Protein AF-A0A3C7W1Q7-F1 (afdb_monomer_lite)

pLDDT: mean 94.45, std 5.24, range [58.66, 97.75]

Sequence (62 aa):
ELLGLGPRDSALLILFGALPPAVMNFLFAERYGQEPERVAAIVLVGNLAALLVLPVALGWVL

Radius of gyration: 14.73 Å; chains: 1; bounding box: 31×26×35 Å

Structure (mmCIF, N/CA/C/O backbone):
data_AF-A0A3C7W1Q7-F1
#
_entry.id   AF-A0A3C7W1Q7-F1
#
loop_
_atom_site.group_PDB
_atom_site.id
_atom_site.type_symbol
_atom_site.label_atom_id
_atom_site.label_alt_id
_atom_site.label_comp_id
_atom_site.label_asym_id
_atom_site.label_entity_id
_atom_site.label_seq_id
_atom_site.pdbx_PDB_ins_code
_atom_site.Cartn_x
_atom_site.Cartn_y
_atom_site.Cartn_z
_atom_site.occupancy
_atom_site.B_iso_or_equiv
_atom_site.auth_seq_id
_atom_site.auth_comp_id
_atom_site.auth_asym_id
_atom_site.auth_atom_id
_atom_site.pdbx_PDB_model_num
ATOM 1 N N . GLU A 1 1 ? 10.741 12.063 -17.689 1.00 58.66 1 GLU A N 1
ATOM 2 C CA . GLU A 1 1 ? 11.781 12.831 -16.966 1.00 58.66 1 GLU A CA 1
ATOM 3 C C . GLU A 1 1 ? 11.259 13.786 -15.878 1.00 58.66 1 GLU A C 1
ATOM 5 O O . GLU A 1 1 ? 12.031 14.592 -15.389 1.00 58.66 1 GLU A O 1
ATOM 10 N N . LEU A 1 2 ? 10.004 13.684 -15.409 1.00 80.56 2 LEU A N 1
ATOM 11 C CA . LEU A 1 2 ? 9.456 14.613 -14.394 1.00 80.56 2 LEU A CA 1
ATOM 12 C C . LEU A 1 2 ? 10.257 14.682 -13.077 1.00 80.56 2 LEU A C 1
ATOM 14 O O . LEU A 1 2 ? 10.238 15.711 -12.415 1.00 80.56 2 LEU A O 1
ATOM 18 N N . LEU A 1 3 ? 10.946 13.596 -12.708 1.00 90.00 3 LEU A N 1
ATOM 19 C CA . LEU A 1 3 ? 11.723 13.485 -11.467 1.00 90.00 3 LEU A CA 1
ATOM 20 C C . LEU A 1 3 ? 13.237 13.312 -11.697 1.00 90.00 3 LEU A C 1
ATOM 22 O O . LEU A 1 3 ? 13.975 13.181 -10.729 1.00 90.00 3 LEU A O 1
ATOM 26 N N . GLY A 1 4 ? 13.704 13.270 -12.954 1.00 92.31 4 GLY A N 1
ATOM 27 C CA . GLY A 1 4 ? 15.132 13.095 -13.276 1.00 92.31 4 GLY A CA 1
ATOM 28 C C . GLY A 1 4 ? 15.793 11.822 -12.718 1.00 92.31 4 GLY A C 1
ATOM 29 O O . GLY A 1 4 ? 16.994 11.820 -12.467 1.00 92.31 4 GLY A O 1
ATOM 30 N N . LEU A 1 5 ? 15.024 10.756 -12.473 1.00 93.50 5 LEU A N 1
ATOM 31 C CA . LEU A 1 5 ? 15.528 9.532 -11.846 1.00 93.50 5 LEU A CA 1
ATOM 32 C C . LEU A 1 5 ? 16.313 8.660 -12.830 1.00 93.50 5 LEU A C 1
ATOM 34 O O . LEU A 1 5 ? 15.910 8.481 -13.981 1.00 93.50 5 LEU A O 1
ATOM 38 N N . GLY A 1 6 ? 17.393 8.044 -12.343 1.00 94.06 6 GLY A N 1
ATOM 39 C CA . GLY A 1 6 ? 18.107 7.011 -13.088 1.00 94.06 6 GLY A CA 1
ATOM 40 C C . GLY A 1 6 ? 17.246 5.755 -13.313 1.00 94.06 6 GLY A C 1
ATOM 41 O O . GLY A 1 6 ? 16.213 5.580 -12.654 1.00 94.06 6 GLY A O 1
ATOM 42 N N . PRO A 1 7 ? 17.663 4.835 -14.206 1.00 90.94 7 PRO A N 1
ATOM 43 C CA . PRO A 1 7 ? 16.877 3.643 -14.541 1.00 90.94 7 PRO A CA 1
ATOM 44 C C . PRO A 1 7 ? 16.562 2.767 -13.321 1.00 90.94 7 PRO A C 1
ATOM 46 O O . PRO A 1 7 ? 15.429 2.334 -13.132 1.00 90.94 7 PRO A O 1
ATOM 49 N N . ARG A 1 8 ? 17.553 2.569 -12.442 1.00 93.50 8 ARG A N 1
ATOM 50 C CA . ARG A 1 8 ? 17.410 1.765 -11.221 1.00 93.50 8 ARG A CA 1
ATOM 51 C C . ARG A 1 8 ? 16.494 2.416 -10.185 1.00 93.50 8 ARG A C 1
ATOM 53 O O . ARG A 1 8 ? 15.712 1.724 -9.545 1.00 93.50 8 ARG A O 1
ATOM 60 N N . ASP A 1 9 ? 16.567 3.728 -10.020 1.00 95.44 9 ASP A N 1
ATOM 61 C CA . ASP A 1 9 ? 15.740 4.419 -9.028 1.00 95.44 9 ASP A CA 1
ATOM 62 C C . ASP A 1 9 ? 14.287 4.517 -9.502 1.00 95.44 9 ASP A C 1
ATOM 64 O O . ASP A 1 9 ? 13.362 4.357 -8.710 1.00 95.44 9 ASP A O 1
ATOM 68 N N . SER A 1 10 ? 14.080 4.672 -10.814 1.00 94.31 10 SER A N 1
ATOM 69 C CA . SER A 1 10 ? 12.756 4.585 -11.441 1.00 94.31 10 SER A CA 1
ATOM 70 C C . SER A 1 10 ? 12.140 3.195 -11.259 1.00 94.31 10 SER A C 1
ATOM 72 O O . SER A 1 10 ? 10.974 3.075 -10.887 1.00 94.31 10 SER A O 1
ATOM 74 N N . ALA A 1 11 ? 12.943 2.147 -11.461 1.00 94.56 11 ALA A N 1
ATOM 75 C CA . ALA A 1 11 ? 12.571 0.760 -11.210 1.00 94.56 11 ALA A CA 1
ATOM 76 C C . ALA A 1 11 ? 12.126 0.532 -9.756 1.00 94.56 11 ALA A C 1
ATOM 78 O O . ALA A 1 11 ? 11.065 -0.042 -9.503 1.00 94.56 11 ALA A O 1
ATOM 79 N N . LEU A 1 12 ? 12.910 1.027 -8.795 1.00 95.38 12 LEU A N 1
ATOM 80 C CA . LEU A 1 12 ? 12.580 0.938 -7.374 1.00 95.38 12 LEU A CA 1
ATOM 81 C C . LEU A 1 12 ? 11.307 1.716 -7.038 1.00 95.38 12 LEU A C 1
ATOM 83 O O . LEU A 1 12 ? 10.470 1.198 -6.307 1.00 95.38 12 LEU A O 1
ATOM 87 N N . LEU A 1 13 ? 11.124 2.915 -7.591 1.00 95.44 13 LEU A N 1
ATOM 88 C CA . LEU A 1 13 ? 9.917 3.709 -7.368 1.00 95.44 13 LEU A CA 1
ATOM 89 C C . LEU A 1 13 ? 8.658 2.962 -7.824 1.00 95.44 13 LEU A C 1
ATOM 91 O O . LEU A 1 13 ? 7.671 2.930 -7.091 1.00 95.44 13 LEU A O 1
ATOM 95 N N . ILE A 1 14 ? 8.709 2.320 -8.993 1.00 95.00 14 ILE A N 1
ATOM 96 C CA . ILE A 1 14 ? 7.599 1.500 -9.493 1.00 95.00 14 ILE A CA 1
ATOM 97 C C . ILE A 1 14 ? 7.360 0.304 -8.565 1.00 95.00 14 ILE A C 1
ATOM 99 O O . ILE A 1 14 ? 6.224 0.070 -8.157 1.00 95.00 14 ILE A O 1
ATOM 103 N N . LEU A 1 15 ? 8.413 -0.427 -8.188 1.00 95.06 15 LEU A N 1
ATOM 104 C CA . LEU A 1 15 ? 8.282 -1.616 -7.343 1.00 95.06 15 LEU A CA 1
ATOM 105 C C . LEU A 1 15 ? 7.741 -1.295 -5.949 1.00 95.06 15 LEU A C 1
ATOM 107 O O . LEU A 1 15 ? 6.813 -1.958 -5.498 1.00 95.06 15 LEU A O 1
ATOM 111 N N . PHE A 1 16 ? 8.273 -0.271 -5.281 1.00 95.12 16 PHE A N 1
ATOM 112 C CA . PHE A 1 16 ? 7.792 0.148 -3.963 1.00 95.12 16 PHE A CA 1
ATOM 113 C C . PHE A 1 16 ? 6.378 0.730 -4.022 1.00 95.12 16 PHE A C 1
ATOM 115 O O . PHE A 1 16 ? 5.597 0.500 -3.103 1.00 95.12 16 PHE A O 1
ATOM 122 N N .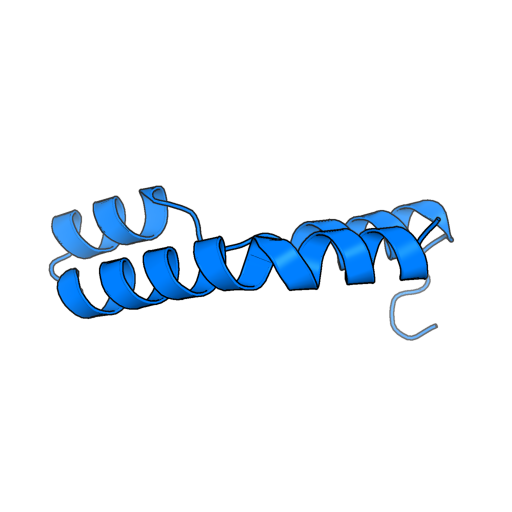 GLY A 1 17 ? 6.025 1.434 -5.101 1.00 94.69 17 GLY A N 1
ATOM 123 C CA . GLY A 1 17 ? 4.662 1.925 -5.318 1.00 94.69 17 GLY A CA 1
ATOM 124 C C . GLY A 1 17 ? 3.646 0.812 -5.590 1.00 94.69 17 GLY A C 1
ATOM 125 O O . GLY A 1 17 ? 2.469 0.971 -5.278 1.00 94.69 17 GLY A O 1
ATOM 126 N N . ALA A 1 18 ? 4.093 -0.320 -6.138 1.00 96.19 18 ALA A N 1
ATOM 127 C CA . ALA A 1 18 ? 3.264 -1.493 -6.403 1.00 96.19 18 ALA A CA 1
ATOM 128 C C . ALA A 1 18 ? 3.061 -2.400 -5.173 1.00 96.19 18 ALA A C 1
ATOM 130 O O . ALA A 1 18 ? 2.272 -3.346 -5.239 1.00 96.19 18 ALA A O 1
ATOM 131 N N . LEU A 1 19 ? 3.768 -2.151 -4.063 1.00 95.56 19 LEU A N 1
ATOM 132 C CA . LEU A 1 19 ? 3.624 -2.949 -2.8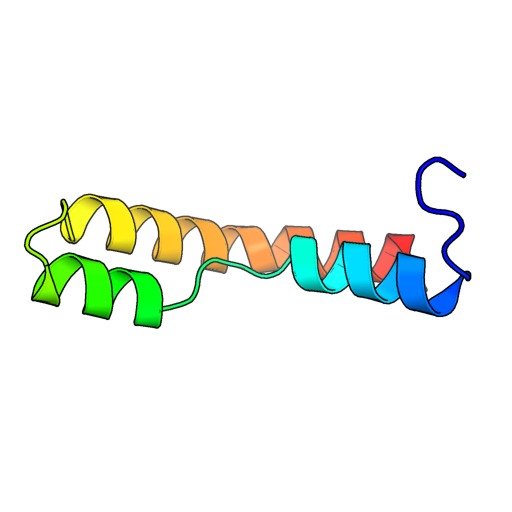48 1.00 95.56 19 LEU A CA 1
ATOM 133 C C . LEU A 1 19 ? 2.234 -2.760 -2.222 1.00 95.56 19 LEU A C 1
ATOM 135 O O . LEU A 1 19 ? 1.706 -1.645 -2.187 1.00 95.56 19 LEU A O 1
ATOM 139 N N . PRO A 1 20 ? 1.636 -3.835 -1.682 1.00 95.06 20 PRO A N 1
ATOM 140 C CA . PRO A 1 20 ? 0.342 -3.744 -1.034 1.00 95.06 20 PRO A CA 1
ATOM 141 C C . PRO A 1 20 ? 0.414 -2.953 0.287 1.00 95.06 20 PRO A C 1
ATOM 143 O O . PRO A 1 20 ? 1.482 -2.827 0.895 1.00 95.06 20 PRO A O 1
ATOM 146 N N . PRO A 1 21 ? -0.734 -2.463 0.789 1.00 92.94 21 PRO A N 1
ATOM 147 C CA . PRO A 1 21 ? -0.821 -1.803 2.087 1.00 92.94 21 PRO A CA 1
ATOM 148 C C . PRO A 1 21 ? -0.389 -2.744 3.220 1.00 92.94 21 PRO A C 1
ATOM 150 O O . PRO A 1 21 ? -0.806 -3.901 3.277 1.00 92.94 21 PRO A O 1
ATOM 153 N N . ALA A 1 22 ? 0.420 -2.244 4.153 1.00 94.25 22 ALA A N 1
ATOM 154 C CA . ALA A 1 22 ? 0.931 -3.047 5.260 1.00 94.25 22 ALA A CA 1
ATOM 155 C C . ALA A 1 22 ? -0.124 -3.269 6.358 1.00 94.25 22 ALA A C 1
ATOM 157 O O . ALA A 1 22 ? -0.918 -2.379 6.663 1.00 94.25 22 ALA A O 1
ATOM 158 N N . VAL A 1 23 ? -0.044 -4.412 7.051 1.00 93.19 23 VAL A N 1
ATOM 159 C CA . VAL A 1 23 ? -0.867 -4.722 8.242 1.00 93.19 23 VAL A CA 1
ATOM 160 C C . VAL A 1 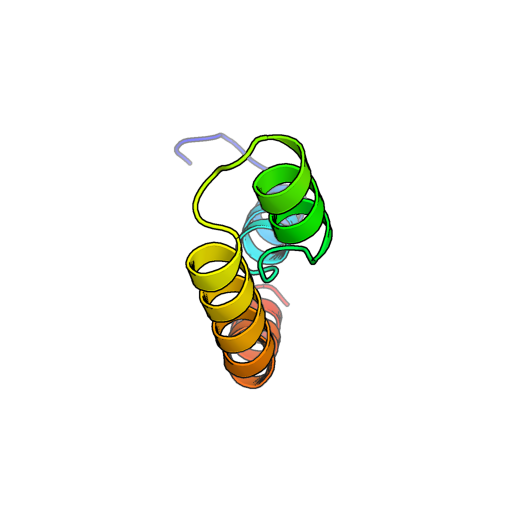23 ? -0.694 -3.667 9.346 1.00 93.19 23 VAL A C 1
ATOM 162 O O . VAL A 1 23 ? -1.621 -3.392 10.100 1.00 93.19 23 VAL A O 1
ATOM 165 N N . MET A 1 24 ? 0.462 -2.998 9.397 1.00 95.25 24 MET A N 1
ATOM 166 C CA . MET A 1 24 ? 0.693 -1.882 10.319 1.00 95.25 24 MET A CA 1
ATOM 167 C C . MET A 1 24 ? -0.308 -0.735 10.136 1.00 95.25 24 MET A C 1
ATOM 169 O O . MET A 1 24 ? -0.679 -0.109 11.124 1.00 95.25 24 MET A O 1
ATOM 173 N N . ASN A 1 25 ? -0.799 -0.489 8.915 1.00 94.12 25 ASN A N 1
ATOM 174 C CA . ASN A 1 25 ? -1.811 0.542 8.671 1.00 94.12 25 ASN A CA 1
ATOM 175 C C . ASN A 1 25 ? -3.120 0.213 9.400 1.00 94.12 25 ASN A C 1
ATOM 177 O O . ASN A 1 25 ? -3.737 1.107 9.969 1.00 94.12 25 ASN A O 1
ATOM 181 N N . PHE A 1 26 ? -3.505 -1.068 9.438 1.00 94.81 26 PHE A N 1
ATOM 182 C CA . PHE A 1 26 ? -4.642 -1.539 10.230 1.00 94.81 26 PHE A CA 1
ATOM 183 C C . PHE A 1 26 ? -4.392 -1.361 11.733 1.00 94.81 26 PHE A C 1
ATOM 185 O O . PHE A 1 26 ? -5.247 -0.828 12.430 1.00 94.81 26 PHE A O 1
ATOM 192 N N . LEU A 1 27 ? -3.210 -1.734 12.233 1.00 94.94 27 LEU A N 1
ATOM 193 C CA . LEU A 1 27 ? -2.897 -1.605 13.662 1.00 94.94 27 LEU A CA 1
ATOM 194 C C . LEU A 1 27 ? -2.917 -0.139 14.128 1.00 94.94 27 LEU A C 1
ATOM 196 O O . LEU A 1 27 ? -3.344 0.168 15.241 1.00 94.94 27 LEU A O 1
ATOM 200 N N . PHE A 1 28 ? -2.466 0.785 13.276 1.00 96.56 28 PHE A N 1
ATOM 201 C CA . PHE A 1 28 ? -2.602 2.214 13.540 1.00 96.56 28 PHE A CA 1
ATOM 202 C C . PHE A 1 28 ? -4.060 2.664 13.476 1.00 96.56 28 PHE A C 1
ATOM 204 O O . PHE A 1 28 ? -4.506 3.375 14.372 1.00 96.56 28 PHE A O 1
ATOM 211 N N . ALA A 1 29 ? -4.811 2.229 12.468 1.00 96.56 29 ALA A N 1
ATOM 212 C CA . ALA A 1 29 ? -6.234 2.517 12.353 1.00 96.56 29 ALA A CA 1
ATOM 213 C C . ALA A 1 29 ? -7.019 2.076 13.600 1.00 96.56 29 ALA A C 1
ATOM 215 O O . ALA A 1 29 ? -7.794 2.854 14.149 1.00 96.56 29 ALA A O 1
ATOM 216 N N . GLU A 1 30 ? -6.736 0.883 14.118 1.00 96.25 30 GLU A N 1
ATOM 217 C CA . GLU A 1 30 ? -7.310 0.367 15.360 1.00 96.25 30 GLU A CA 1
ATOM 218 C C . GLU A 1 30 ? -6.897 1.220 16.569 1.00 96.25 30 GLU A C 1
ATOM 220 O O . GLU A 1 30 ? -7.747 1.672 17.336 1.00 96.25 30 GLU A O 1
ATOM 225 N N . ARG A 1 31 ? -5.600 1.535 16.699 1.00 96.50 31 ARG A N 1
ATOM 226 C CA . ARG A 1 31 ? -5.074 2.370 17.793 1.00 96.50 31 ARG A CA 1
ATOM 227 C C . ARG A 1 31 ? -5.671 3.781 17.819 1.00 96.50 31 ARG A C 1
ATOM 229 O O . ARG A 1 31 ? -5.838 4.340 18.901 1.00 96.50 31 ARG A O 1
ATOM 236 N N . TYR A 1 32 ? -5.935 4.374 16.658 1.00 97.06 32 TYR A N 1
ATOM 237 C CA . TYR A 1 32 ? -6.417 5.753 16.524 1.00 97.06 32 TYR A CA 1
ATOM 238 C C . TYR A 1 32 ? -7.929 5.855 16.257 1.00 97.06 32 TYR A C 1
ATOM 240 O O . TYR A 1 32 ? -8.421 6.953 15.989 1.00 97.06 32 TYR A O 1
ATOM 248 N N . GLY A 1 33 ? -8.671 4.743 16.321 1.00 93.94 33 GLY A N 1
ATOM 249 C CA . GLY A 1 33 ? -10.122 4.719 16.101 1.00 93.94 33 GLY A CA 1
ATOM 250 C C . GLY A 1 33 ? -10.549 5.111 14.680 1.00 93.94 33 GLY A C 1
ATOM 251 O O . GLY A 1 33 ? -11.624 5.675 14.495 1.00 93.94 33 GLY A O 1
ATOM 252 N N . GLN A 1 34 ? -9.700 4.859 13.683 1.00 92.50 34 GLN A N 1
ATOM 253 C CA . GLN A 1 34 ? -9.918 5.214 12.280 1.00 92.50 34 GLN A CA 1
ATOM 254 C C . GLN 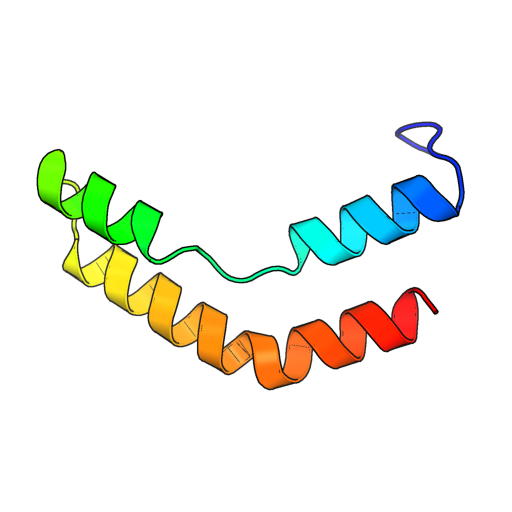A 1 34 ? -10.393 4.003 11.479 1.00 92.50 34 GLN A C 1
ATOM 256 O O . GLN A 1 34 ? -9.583 3.337 10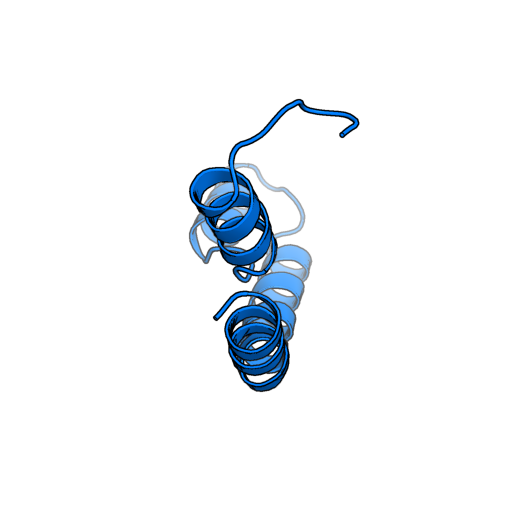.852 1.00 92.50 34 GLN A O 1
ATOM 261 N N . GLU A 1 35 ? -11.695 3.718 11.489 1.00 96.31 35 GLU A N 1
ATOM 262 C CA . GLU A 1 35 ? -12.342 2.724 10.607 1.00 96.31 35 GLU A CA 1
ATOM 263 C C . GLU A 1 35 ? -11.512 1.444 10.320 1.00 96.31 35 GLU A C 1
ATOM 265 O O . GLU A 1 35 ? -11.254 1.111 9.152 1.00 96.31 35 GLU A O 1
ATOM 270 N N . PRO A 1 36 ? -11.045 0.730 11.363 1.00 94.25 36 PRO A N 1
ATOM 271 C CA . PRO A 1 36 ? -10.088 -0.367 11.222 1.00 94.25 36 PRO A CA 1
ATOM 272 C C . PRO A 1 36 ? -10.602 -1.483 10.308 1.00 94.25 36 PRO A C 1
ATOM 274 O O . PRO A 1 36 ? -9.827 -2.054 9.542 1.00 94.25 36 PRO A O 1
ATOM 277 N N . GLU A 1 37 ? -11.908 -1.746 10.290 1.00 96.25 37 GLU A N 1
ATOM 278 C CA . GLU A 1 37 ? -12.515 -2.752 9.416 1.00 96.25 37 GLU A CA 1
ATOM 279 C C . GLU A 1 37 ? -12.347 -2.400 7.932 1.00 96.25 37 GLU A C 1
ATOM 281 O O . GLU A 1 37 ? -12.059 -3.276 7.110 1.00 96.25 37 GLU A O 1
ATOM 286 N N . ARG A 1 38 ? -12.468 -1.114 7.571 1.00 96.50 38 ARG A N 1
ATOM 287 C CA . ARG A 1 38 ? -12.244 -0.662 6.189 1.00 96.50 38 ARG A CA 1
ATOM 288 C C . ARG A 1 38 ? -10.777 -0.805 5.802 1.00 96.50 38 ARG A C 1
ATOM 290 O O . ARG A 1 38 ? -10.475 -1.267 4.702 1.00 96.50 38 ARG A O 1
ATOM 297 N N . VAL A 1 39 ? -9.860 -0.459 6.705 1.00 96.44 39 VAL A N 1
ATOM 298 C CA . VAL A 1 39 ? -8.417 -0.585 6.456 1.00 96.44 39 VAL A CA 1
ATOM 299 C C . VAL A 1 39 ? -8.006 -2.053 6.324 1.00 96.44 39 VAL A C 1
ATOM 301 O O . VAL A 1 39 ? -7.252 -2.390 5.411 1.00 96.44 39 VAL A O 1
ATOM 304 N N . ALA A 1 40 ? -8.549 -2.946 7.153 1.00 95.69 40 ALA A N 1
ATOM 305 C CA . ALA A 1 40 ? -8.337 -4.387 7.029 1.00 95.69 40 ALA A CA 1
ATOM 306 C C . ALA A 1 40 ? -8.801 -4.921 5.663 1.00 95.69 40 ALA A C 1
ATOM 308 O O . ALA A 1 40 ? -8.075 -5.682 5.021 1.00 95.69 40 ALA A O 1
ATOM 309 N N . ALA A 1 41 ? -9.970 -4.483 5.181 1.00 97.00 41 ALA A N 1
ATOM 310 C CA . ALA A 1 41 ? -10.467 -4.855 3.857 1.00 97.00 41 ALA A CA 1
ATOM 311 C C . ALA A 1 41 ? -9.533 -4.372 2.732 1.00 97.00 41 ALA A C 1
ATOM 313 O O . ALA A 1 41 ? -9.235 -5.135 1.812 1.00 97.00 41 ALA A O 1
ATOM 314 N N . ILE A 1 42 ? -9.010 -3.145 2.830 1.00 96.50 42 ILE A N 1
ATOM 315 C CA . ILE A 1 42 ? -8.027 -2.600 1.879 1.00 96.50 42 ILE A CA 1
ATOM 316 C C . ILE A 1 42 ? -6.737 -3.436 1.877 1.00 96.50 42 ILE A C 1
ATOM 318 O O . ILE A 1 42 ? -6.233 -3.777 0.807 1.00 96.50 42 ILE A O 1
ATOM 322 N N . VAL A 1 43 ? -6.216 -3.808 3.051 1.00 96.44 43 VAL A N 1
ATOM 323 C CA . VAL A 1 43 ? -5.019 -4.662 3.181 1.00 96.44 43 VAL A CA 1
ATOM 324 C C . VAL A 1 43 ? -5.258 -6.043 2.565 1.00 96.44 43 VAL A C 1
ATOM 326 O O . VAL A 1 43 ? -4.395 -6.557 1.852 1.00 96.44 43 VAL A O 1
ATOM 329 N N . LEU A 1 44 ? -6.425 -6.644 2.807 1.00 96.06 44 LEU A N 1
ATOM 330 C CA . LEU A 1 44 ? -6.784 -7.947 2.249 1.00 96.06 44 LEU A CA 1
ATOM 331 C C . LEU A 1 44 ? -6.850 -7.900 0.718 1.00 96.06 44 LEU A C 1
ATOM 333 O O . LEU A 1 44 ? -6.201 -8.702 0.046 1.00 96.06 44 LEU A O 1
ATOM 337 N N . VAL A 1 45 ? -7.594 -6.937 0.166 1.00 96.88 45 VAL A N 1
ATOM 338 C CA . VAL A 1 45 ? -7.728 -6.758 -1.286 1.00 96.88 45 VAL A CA 1
ATOM 339 C C . VAL A 1 45 ? -6.375 -6.442 -1.920 1.00 96.88 45 VAL A C 1
ATOM 341 O O . VAL A 1 45 ? -6.041 -7.022 -2.950 1.00 96.88 45 VAL A O 1
ATOM 344 N N . GLY A 1 46 ? -5.566 -5.584 -1.294 1.00 96.06 46 GLY A N 1
ATOM 345 C CA . GLY A 1 46 ? -4.225 -5.251 -1.767 1.00 96.06 46 GLY A CA 1
ATOM 346 C C . GLY A 1 46 ? -3.303 -6.468 -1.832 1.00 96.06 46 GLY A C 1
ATOM 347 O O . GLY A 1 46 ? -2.635 -6.669 -2.843 1.00 96.06 46 GLY A O 1
ATOM 348 N N . ASN A 1 47 ? -3.306 -7.324 -0.806 1.00 96.06 47 ASN A N 1
ATOM 349 C CA . ASN A 1 47 ? -2.513 -8.558 -0.812 1.00 96.06 47 ASN A CA 1
ATOM 350 C C . ASN A 1 47 ? -2.972 -9.553 -1.885 1.00 96.06 47 ASN A C 1
ATOM 352 O O . ASN A 1 47 ? -2.135 -10.178 -2.531 1.00 96.06 47 ASN A O 1
ATOM 356 N N . LEU A 1 48 ? -4.281 -9.682 -2.119 1.00 97.62 48 LEU A N 1
ATOM 357 C CA . LEU A 1 48 ? -4.795 -10.512 -3.212 1.00 97.62 48 LEU A CA 1
ATOM 358 C C . LEU A 1 48 ? -4.392 -9.949 -4.580 1.00 97.62 48 LEU A C 1
ATOM 360 O O . LEU A 1 48 ? -3.914 -10.689 -5.438 1.00 97.62 48 LEU A O 1
ATOM 364 N N . ALA A 1 49 ? -4.532 -8.636 -4.773 1.00 97.69 49 ALA A N 1
ATOM 365 C CA . ALA A 1 49 ? -4.131 -7.960 -6.001 1.00 97.69 49 ALA A CA 1
ATOM 366 C C . ALA A 1 49 ? -2.620 -8.081 -6.263 1.00 97.69 49 ALA A C 1
ATOM 368 O O . ALA A 1 49 ? -2.208 -8.195 -7.418 1.00 97.69 49 ALA A O 1
ATOM 369 N N . ALA A 1 50 ? -1.795 -8.124 -5.212 1.00 96.81 50 ALA A N 1
ATOM 370 C CA . ALA A 1 50 ? -0.343 -8.248 -5.320 1.00 96.81 50 ALA A CA 1
ATOM 371 C C . ALA A 1 50 ? 0.103 -9.511 -6.077 1.00 96.81 50 ALA A C 1
ATOM 373 O O . ALA A 1 50 ? 1.136 -9.473 -6.743 1.00 96.81 50 ALA A O 1
ATOM 374 N N . LEU A 1 51 ? -0.692 -10.591 -6.060 1.00 97.19 51 LEU A N 1
ATOM 375 C CA . LEU A 1 51 ? -0.421 -11.807 -6.840 1.00 97.19 51 LEU A CA 1
ATOM 376 C C . LEU A 1 51 ? -0.359 -11.553 -8.352 1.00 97.19 51 LEU A C 1
ATOM 378 O O . LEU A 1 51 ? 0.321 -12.286 -9.063 1.00 97.19 51 LEU A O 1
ATOM 382 N N . LEU A 1 52 ? -1.059 -10.529 -8.843 1.00 97.75 52 LEU A N 1
ATOM 383 C CA . LEU A 1 52 ? -1.053 -10.131 -10.252 1.00 97.75 52 LEU A CA 1
ATOM 384 C C . LEU A 1 52 ? -0.195 -8.885 -10.474 1.00 97.75 52 LEU A C 1
ATOM 386 O O . LEU A 1 52 ? 0.594 -8.830 -11.414 1.00 97.75 52 LEU A O 1
ATOM 390 N N . VAL A 1 53 ? -0.325 -7.892 -9.594 1.00 96.69 53 VAL A N 1
ATOM 391 C CA . VAL A 1 53 ? 0.327 -6.588 -9.747 1.00 96.69 53 VAL A CA 1
ATOM 392 C C . VAL A 1 53 ? 1.844 -6.693 -9.599 1.00 96.69 53 VAL A C 1
ATOM 394 O O . VAL A 1 53 ? 2.555 -6.088 -10.396 1.00 96.69 53 VAL A O 1
ATOM 397 N N . LEU A 1 54 ? 2.363 -7.472 -8.641 1.00 96.31 54 LEU A N 1
ATOM 398 C CA . LEU A 1 54 ? 3.814 -7.570 -8.436 1.00 96.31 54 LEU A CA 1
ATOM 399 C C . LEU A 1 54 ? 4.536 -8.271 -9.596 1.00 96.31 54 LEU A C 1
ATOM 401 O O . LEU A 1 54 ? 5.538 -7.723 -10.053 1.00 96.31 54 LEU A O 1
ATOM 405 N N . PRO A 1 55 ? 4.059 -9.412 -10.136 1.00 96.62 55 PRO A N 1
ATOM 406 C CA . PRO A 1 55 ? 4.659 -9.995 -11.335 1.00 96.62 55 PRO A CA 1
ATOM 407 C C . PRO A 1 55 ? 4.604 -9.067 -12.549 1.00 96.62 55 PRO A C 1
ATOM 409 O O . PRO A 1 55 ? 5.580 -8.986 -13.289 1.00 96.62 55 PRO A O 1
ATOM 412 N N . VAL A 1 56 ? 3.499 -8.337 -12.742 1.00 97.62 56 VAL A N 1
ATOM 413 C CA . VAL A 1 56 ? 3.369 -7.361 -13.837 1.00 97.62 56 VAL A CA 1
ATOM 414 C C . VAL A 1 56 ? 4.354 -6.206 -13.661 1.00 97.62 56 VAL A C 1
ATOM 416 O O . VAL A 1 56 ? 5.038 -5.842 -14.612 1.00 97.62 56 VAL A O 1
ATOM 419 N N . ALA A 1 57 ? 4.472 -5.659 -12.450 1.00 96.38 57 ALA A N 1
ATOM 420 C CA . ALA A 1 57 ? 5.419 -4.591 -12.148 1.00 96.38 57 ALA A CA 1
ATOM 421 C C . ALA A 1 57 ? 6.871 -5.053 -12.335 1.00 96.38 57 ALA A C 1
ATOM 423 O O . ALA A 1 57 ? 7.662 -4.346 -12.950 1.00 96.38 57 ALA A O 1
ATOM 424 N N . LEU A 1 58 ? 7.213 -6.257 -11.864 1.00 95.69 58 LEU A N 1
ATOM 425 C CA . LEU A 1 58 ? 8.534 -6.850 -12.076 1.00 95.69 58 LEU A CA 1
ATOM 426 C C . LEU A 1 58 ? 8.816 -7.076 -13.563 1.00 95.69 58 LEU A C 1
ATOM 428 O O . LEU A 1 58 ? 9.881 -6.691 -14.022 1.00 95.69 58 LEU A O 1
ATOM 432 N N . GLY A 1 59 ? 7.870 -7.628 -14.324 1.00 96.88 59 GLY A N 1
ATOM 433 C CA . GLY A 1 59 ? 8.027 -7.842 -15.766 1.00 96.88 59 GLY A CA 1
ATOM 434 C C . GLY A 1 59 ? 8.073 -6.556 -16.597 1.00 96.88 59 GLY A C 1
ATOM 435 O O . GLY A 1 59 ? 8.550 -6.584 -17.723 1.00 96.88 59 GLY A O 1
ATOM 436 N N . TRP A 1 60 ? 7.579 -5.435 -16.067 1.00 94.56 60 TRP A N 1
ATOM 437 C CA . TRP A 1 60 ? 7.715 -4.119 -16.697 1.00 94.56 60 TRP A CA 1
ATOM 438 C C . TRP A 1 60 ? 9.093 -3.491 -16.449 1.00 94.56 60 TRP A C 1
ATOM 440 O O . TRP A 1 60 ? 9.561 -2.670 -17.236 1.00 94.56 60 TRP A O 1
ATOM 450 N N . VAL A 1 61 ? 9.697 -3.811 -15.305 1.00 93.50 61 VAL A N 1
ATOM 451 C CA . VAL A 1 61 ? 10.879 -3.128 -14.773 1.00 93.50 61 VAL A CA 1
ATOM 452 C C . VAL A 1 61 ? 12.182 -3.906 -15.007 1.00 93.50 61 VAL A C 1
ATOM 454 O O . VAL A 1 61 ? 13.233 -3.270 -15.118 1.00 93.50 61 VAL A O 1
ATOM 457 N N . LEU A 1 62 ? 12.131 -5.243 -15.050 1.00 89.81 62 LEU A N 1
ATOM 458 C CA . LEU A 1 62 ? 13.236 -6.110 -15.488 1.00 89.81 62 LEU A CA 1
ATOM 459 C C . LEU A 1 62 ? 13.304 -6.193 -17.015 1.00 89.81 62 LEU A C 1
ATOM 461 O O . LEU A 1 62 ? 14.448 -6.216 -17.522 1.00 89.81 62 LEU A 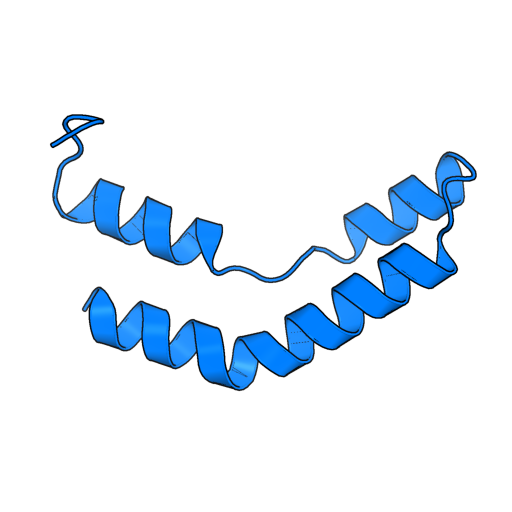O 1
#

Secondary structure (DSSP, 8-state):
-TT---HHHHHHHHHHHTSPPPHHHHHHHHHTTS-HHHHHHHHHHHHHHHHHHHHHHHHHH-

Foldseek 3Di:
DVVPDDLVVVLVVLQVVLQADDVVVLVVCVVVVNPSVVVVVSRVVSVVCCVPSNVVSVVVSD